Protein AF-A0A4Q2YEC1-F1 (afdb_monomer)

Foldseek 3Di:
DDPDPVRCPPAPNPQKKAWDDDDPPADQFQWGIKDDADPPDPFHDCVPPVQWMWTQGNVRDIDIFHQDPRRFTQDPNDGPQPCPPVSCVNPGTDMDDDRD

pLDDT: mean 90.82, std 10.47, range [53.03, 97.94]

Sequence (100 aa):
MFHSDAEMLKRGECGFTYFLGAIEGDNPKRPLLLTPMIPGTDRFDRKRFEGKAVILKMDNIVSTYSINEDGHVIFEGGNLMDPHHPVWEGRPPSIAWPDL

Nearest PDB structures (foldseek):
  2pm6-assembly1_D  TM=5.279E-01  e=5.430E+00  Saccharomyces cerevisiae

Secondary structure (DSSP, 8-state):
--SSHHHHTSTTT---EEEE---TTS-TT-EEEEE-BPTTSS-B-TTSGGGEEEEEETTS-EEEEEB-TTS-BEETTEETT-TT-GGGTT---EEE----

Radius of gyration: 13.95 Å; Cα contacts (8 Å, |Δi|>4): 179; chains: 1; bounding box: 28×26×44 Å

Solvent-accessible surface area (backbone atoms only — not comparable to full-atom values): 5921 Å² total; per-residue (Å²): 135,75,91,48,74,73,54,56,68,31,72,65,56,58,66,52,37,35,46,56,90,82,58,92,88,52,59,50,75,25,65,39,38,33,29,43,61,42,88,98,59,90,34,38,44,48,92,39,75,89,22,32,33,44,37,34,21,67,68,74,50,72,47,75,37,52,37,48,96,87,18,40,43,54,48,99,88,38,51,64,82,44,49,80,37,74,65,37,73,82,50,51,87,39,81,46,67,59,71,108

Mean predicted aligned error: 4.71 Å

Structure (mmCIF, N/CA/C/O backbone):
data_AF-A0A4Q2YEC1-F1
#
_entry.id   AF-A0A4Q2YEC1-F1
#
loop_
_atom_site.group_PDB
_atom_site.id
_atom_site.type_symbol
_atom_site.label_atom_id
_atom_site.label_alt_id
_atom_site.label_comp_id
_atom_site.label_asym_id
_atom_site.label_entity_id
_atom_site.label_seq_id
_atom_site.pdbx_PDB_ins_code
_atom_site.Cartn_x
_atom_site.Cartn_y
_atom_site.Cartn_z
_atom_site.occupancy
_atom_site.B_iso_or_equiv
_atom_site.auth_seq_id
_atom_site.auth_comp_id
_atom_site.auth_asym_id
_atom_site.auth_atom_id
_atom_site.pdbx_PDB_model_num
ATOM 1 N N . MET A 1 1 ? -7.855 -0.007 25.169 1.00 56.59 1 MET A N 1
ATOM 2 C CA . MET A 1 1 ? -6.551 -0.325 25.787 1.00 56.59 1 MET A CA 1
ATOM 3 C C . MET A 1 1 ? -6.531 -1.831 25.946 1.00 56.59 1 MET A C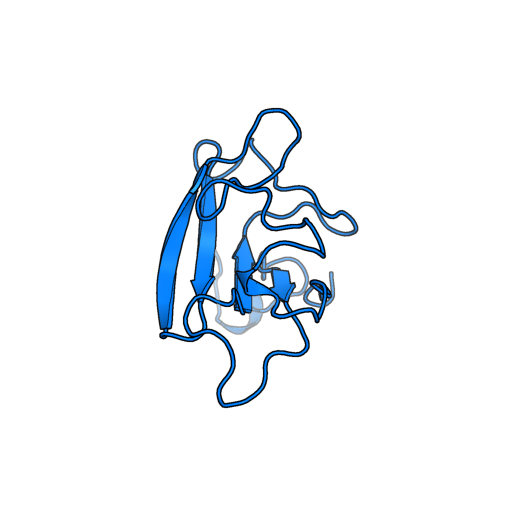 1
ATOM 5 O O . MET A 1 1 ? -7.482 -2.342 26.517 1.00 56.59 1 MET A O 1
ATOM 9 N N . PHE A 1 2 ? -5.561 -2.526 25.355 1.00 58.09 2 PHE A N 1
ATOM 10 C CA . PHE A 1 2 ? -5.448 -3.984 25.482 1.00 58.09 2 PHE A CA 1
ATOM 11 C C . PHE A 1 2 ? -4.730 -4.323 26.783 1.00 58.09 2 PHE A C 1
ATOM 13 O O . PHE A 1 2 ? -3.836 -3.583 27.195 1.00 58.09 2 PHE A O 1
ATOM 20 N N . HIS A 1 3 ? -5.128 -5.413 27.433 1.00 75.38 3 HIS A N 1
ATOM 21 C CA . HIS A 1 3 ? -4.605 -5.803 28.739 1.00 75.38 3 HIS A CA 1
ATOM 22 C C . HIS A 1 3 ? -3.660 -7.014 28.666 1.00 75.38 3 HIS A C 1
ATOM 24 O O . HIS A 1 3 ? -3.103 -7.403 29.691 1.00 75.38 3 HIS A O 1
ATOM 30 N N . SER A 1 4 ? -3.432 -7.586 27.474 1.00 76.69 4 SER A N 1
ATOM 31 C CA . SER A 1 4 ? -2.354 -8.555 27.215 1.00 76.69 4 SER A CA 1
ATOM 32 C C . SER A 1 4 ? -2.015 -8.690 25.722 1.00 76.69 4 SER A C 1
ATOM 34 O O . SER A 1 4 ? -2.829 -8.345 24.862 1.00 76.69 4 SER A O 1
ATOM 36 N N . ASP A 1 5 ? -0.849 -9.267 25.415 1.00 73.19 5 ASP A N 1
ATOM 37 C CA . ASP A 1 5 ? -0.375 -9.544 24.047 1.00 73.19 5 ASP A CA 1
ATOM 38 C C . ASP A 1 5 ? -1.347 -10.428 23.251 1.00 73.19 5 ASP A C 1
ATOM 40 O O . ASP A 1 5 ? -1.562 -10.224 22.057 1.00 73.19 5 ASP A O 1
ATOM 44 N N . ALA A 1 6 ? -1.998 -11.381 23.926 1.00 72.31 6 ALA A N 1
ATOM 45 C CA . ALA A 1 6 ? -3.005 -12.240 23.312 1.00 72.31 6 ALA A CA 1
ATOM 46 C C . ALA A 1 6 ? -4.234 -11.449 22.841 1.00 72.31 6 ALA A C 1
ATOM 48 O O . ALA A 1 6 ? -4.892 -11.850 21.887 1.00 72.31 6 ALA A O 1
ATOM 49 N N . GLU A 1 7 ? -4.549 -10.324 23.491 1.00 73.12 7 GLU A N 1
ATOM 50 C CA . GLU A 1 7 ? -5.642 -9.451 23.063 1.00 73.12 7 GLU A CA 1
ATOM 51 C C . GLU A 1 7 ? -5.262 -8.583 21.874 1.00 73.12 7 GLU A C 1
ATOM 53 O O . GLU A 1 7 ? -6.114 -8.338 21.033 1.00 73.12 7 GLU A O 1
ATOM 58 N N . MET A 1 8 ? -3.994 -8.181 21.761 1.00 66.94 8 MET A N 1
ATOM 59 C CA . MET A 1 8 ? -3.500 -7.393 20.626 1.00 66.94 8 MET A CA 1
ATOM 60 C C . MET A 1 8 ? -3.517 -8.170 19.305 1.00 66.94 8 MET A C 1
ATOM 62 O O . MET A 1 8 ? -3.559 -7.567 18.237 1.00 66.94 8 MET A O 1
ATOM 66 N N . LEU A 1 9 ? -3.476 -9.502 19.378 1.00 71.19 9 LEU A N 1
ATOM 67 C CA . LEU A 1 9 ? -3.545 -10.398 18.224 1.00 71.19 9 LEU A CA 1
ATOM 68 C C . LEU A 1 9 ? -4.924 -11.054 18.065 1.00 71.19 9 LEU A C 1
ATOM 70 O O . LEU A 1 9 ? -5.071 -11.975 17.259 1.00 71.19 9 LEU A O 1
ATOM 74 N N . LYS A 1 10 ? -5.941 -10.615 18.824 1.00 72.00 10 LYS A N 1
ATOM 75 C CA . LYS A 1 10 ? -7.308 -11.097 18.612 1.00 72.00 10 LYS A CA 1
ATOM 76 C C . LYS A 1 10 ? -7.756 -10.755 17.193 1.00 72.00 10 LYS A C 1
ATOM 78 O O . LYS A 1 10 ? -7.403 -9.730 16.610 1.00 72.00 10 LYS A O 1
ATOM 83 N N . ARG A 1 11 ? -8.582 -11.645 16.658 1.00 69.75 11 ARG A N 1
ATOM 84 C CA . ARG A 1 11 ? -9.334 -11.446 15.422 1.00 69.75 11 ARG A CA 1
ATOM 85 C C . ARG A 1 11 ? -9.993 -10.055 15.418 1.00 69.75 11 ARG A C 1
ATOM 87 O O . ARG A 1 11 ? -10.634 -9.686 16.400 1.00 69.75 11 ARG A O 1
ATOM 94 N N . GLY A 1 12 ? -9.779 -9.290 14.348 1.00 71.12 12 GLY A N 1
ATOM 95 C CA . GLY A 1 12 ? -10.259 -7.909 14.209 1.00 71.12 12 GLY A CA 1
ATOM 96 C C . GLY A 1 12 ? -9.360 -6.810 14.799 1.00 71.12 12 GLY A C 1
ATOM 97 O O . GLY A 1 12 ? -9.553 -5.647 14.453 1.00 71.12 12 GLY A O 1
ATOM 98 N N . GLU A 1 13 ? -8.354 -7.142 15.619 1.00 73.75 13 GLU A N 1
ATOM 99 C CA . GLU A 1 13 ? -7.421 -6.150 16.193 1.00 73.75 13 GLU A CA 1
ATOM 100 C C . GLU A 1 13 ? -6.214 -5.873 15.280 1.00 73.75 13 GLU A C 1
ATOM 102 O O . GLU A 1 13 ? -5.613 -4.797 15.323 1.00 73.75 13 GLU A O 1
ATOM 107 N N . CYS A 1 14 ? -5.886 -6.811 14.382 1.00 73.44 14 CYS A N 1
ATOM 108 C CA . CYS A 1 14 ? -4.898 -6.593 13.328 1.00 73.44 14 CYS A CA 1
ATOM 109 C C . CYS A 1 14 ? -5.547 -5.878 12.130 1.00 73.44 14 CYS A C 1
ATOM 111 O O . CYS A 1 14 ? -6.182 -6.501 11.284 1.00 73.44 14 CYS A O 1
ATOM 113 N N . GLY A 1 15 ? -5.376 -4.557 12.052 1.00 80.75 15 GLY A N 1
ATOM 114 C CA . GLY A 1 15 ? -5.926 -3.708 10.983 1.00 80.75 15 GLY A CA 1
ATOM 115 C C . GLY A 1 15 ? -5.042 -3.574 9.738 1.00 80.75 15 GLY A C 1
ATOM 116 O O . GLY A 1 15 ? -5.144 -2.571 9.023 1.00 80.75 15 GLY A O 1
ATOM 117 N N . PHE A 1 16 ? -4.123 -4.516 9.520 1.00 90.12 16 PHE A N 1
ATOM 118 C CA . PHE A 1 16 ? -3.238 -4.509 8.361 1.00 90.12 16 PHE A CA 1
ATOM 119 C C . PHE A 1 16 ? -3.815 -5.313 7.207 1.00 90.12 16 PHE A C 1
ATOM 121 O O . PHE A 1 16 ? -4.535 -6.286 7.386 1.00 90.12 16 PHE A O 1
ATOM 128 N N . THR A 1 17 ? -3.425 -4.915 6.012 1.00 92.94 17 THR A N 1
ATOM 129 C CA . THR A 1 17 ? -3.702 -5.599 4.761 1.00 92.94 17 THR A CA 1
ATOM 130 C C . THR A 1 17 ? -2.367 -5.992 4.149 1.00 92.94 17 THR A C 1
ATOM 132 O O . THR A 1 17 ? -1.412 -5.213 4.194 1.00 92.94 17 THR A O 1
ATOM 135 N N . TYR A 1 18 ? -2.292 -7.192 3.585 1.00 93.62 18 TYR A N 1
ATOM 136 C CA . TYR A 1 18 ? -1.056 -7.757 3.057 1.00 93.62 18 TYR A CA 1
ATOM 137 C C . TYR A 1 18 ? -1.142 -7.873 1.541 1.00 93.62 18 TYR A C 1
ATOM 139 O O . TYR A 1 18 ? -2.124 -8.399 1.017 1.00 93.62 18 TYR A O 1
ATOM 147 N N . PHE A 1 19 ? -0.102 -7.431 0.839 1.00 95.62 19 PHE A N 1
ATOM 148 C CA . PHE A 1 19 ? 0.085 -7.780 -0.561 1.00 95.62 19 PHE A CA 1
ATOM 149 C C . PHE A 1 19 ? 0.883 -9.074 -0.674 1.00 95.62 19 PHE A C 1
ATOM 151 O O . PHE A 1 19 ? 1.965 -9.219 -0.107 1.00 95.62 19 PHE A O 1
ATOM 158 N N . LEU A 1 20 ? 0.334 -10.021 -1.423 1.00 94.44 20 LEU A N 1
ATOM 159 C CA . LEU A 1 20 ? 0.928 -11.329 -1.648 1.00 94.44 20 LEU A CA 1
ATOM 160 C C . LEU A 1 20 ? 1.819 -11.342 -2.897 1.00 94.44 20 LEU A C 1
ATOM 162 O O . LEU A 1 20 ? 1.695 -10.509 -3.797 1.00 94.44 20 LEU A O 1
ATOM 166 N N . GLY A 1 21 ? 2.687 -12.354 -2.975 1.00 93.62 21 GLY A N 1
ATOM 167 C CA . GLY A 1 21 ? 3.434 -12.683 -4.193 1.00 93.62 21 GLY A CA 1
ATOM 168 C C . GLY A 1 21 ? 4.708 -11.871 -4.429 1.00 93.62 21 GLY A C 1
ATOM 169 O O . GLY A 1 21 ? 5.240 -11.920 -5.536 1.00 93.62 21 GLY A O 1
ATOM 170 N N . ALA A 1 22 ? 5.195 -11.137 -3.425 1.00 94.88 22 ALA A N 1
ATOM 171 C CA . ALA A 1 22 ? 6.548 -10.589 -3.457 1.00 94.88 22 ALA A CA 1
ATOM 172 C C . ALA A 1 22 ? 7.584 -11.724 -3.388 1.00 94.88 22 ALA A C 1
ATOM 174 O O . ALA A 1 22 ? 7.421 -12.664 -2.605 1.00 94.88 22 ALA A O 1
ATOM 175 N N . ILE A 1 23 ? 8.639 -11.629 -4.194 1.00 95.31 23 ILE A N 1
ATOM 176 C CA 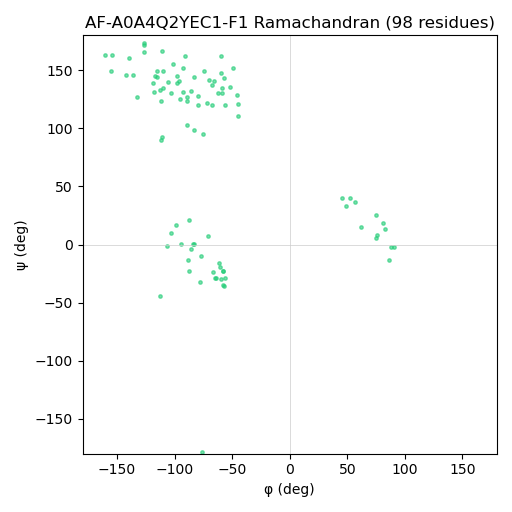. ILE A 1 23 ? 9.764 -12.574 -4.212 1.00 95.31 23 ILE A CA 1
ATOM 177 C C . ILE A 1 23 ? 11.096 -11.835 -4.060 1.00 95.31 23 ILE A C 1
ATOM 179 O O . ILE A 1 23 ? 11.165 -10.615 -4.193 1.00 95.31 23 ILE A O 1
ATOM 183 N N . GLU A 1 24 ? 12.168 -12.568 -3.758 1.00 94.75 24 GLU A N 1
ATOM 184 C CA . GLU A 1 24 ? 13.511 -11.987 -3.695 1.00 94.75 24 GLU A CA 1
ATOM 185 C C . GLU A 1 24 ? 13.900 -11.351 -5.041 1.00 94.75 24 GLU A C 1
ATOM 187 O O . GLU A 1 24 ? 13.703 -11.947 -6.099 1.00 94.75 24 GLU A O 1
ATOM 192 N N . GLY A 1 25 ? 14.462 -10.140 -4.991 1.00 94.31 25 GLY A N 1
ATOM 193 C CA . GLY A 1 25 ? 14.895 -9.394 -6.177 1.00 94.31 25 GLY A CA 1
ATOM 194 C C . GLY A 1 25 ? 13.822 -8.517 -6.826 1.00 94.31 25 GLY A C 1
ATOM 195 O O . GLY A 1 25 ? 14.142 -7.799 -7.771 1.00 94.31 25 GLY A O 1
ATOM 19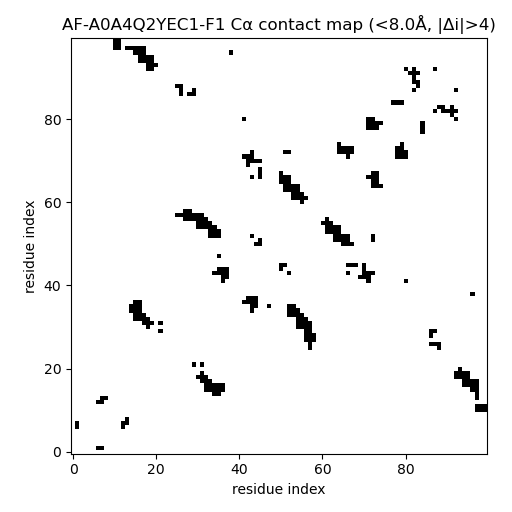6 N N . ASP A 1 26 ? 12.591 -8.531 -6.314 1.00 96.50 26 ASP A N 1
ATOM 197 C CA . ASP A 1 26 ? 11.535 -7.607 -6.735 1.00 96.50 26 ASP A CA 1
ATOM 198 C C . ASP A 1 26 ? 11.908 -6.142 -6.496 1.00 96.50 26 ASP A C 1
ATOM 200 O O . ASP A 1 26 ? 12.789 -5.817 -5.690 1.00 96.50 26 ASP A O 1
ATOM 204 N N . ASN A 1 27 ? 11.181 -5.244 -7.167 1.00 96.81 27 ASN A N 1
ATOM 205 C CA . ASN A 1 27 ? 11.303 -3.806 -6.961 1.00 96.81 27 ASN A CA 1
ATOM 206 C C . ASN A 1 27 ? 11.341 -3.461 -5.451 1.00 96.81 27 ASN A C 1
ATOM 208 O O . ASN A 1 27 ? 10.364 -3.723 -4.745 1.00 96.81 27 ASN A O 1
ATOM 212 N N . PRO A 1 28 ? 12.406 -2.808 -4.937 1.00 97.31 28 PRO A N 1
ATOM 213 C CA . PRO A 1 28 ? 12.529 -2.484 -3.511 1.00 97.31 28 PRO A CA 1
ATOM 214 C C . PRO A 1 28 ? 11.382 -1.623 -2.966 1.00 97.31 28 PRO A C 1
ATOM 216 O O . PRO A 1 28 ? 11.096 -1.627 -1.770 1.00 97.31 28 PRO A O 1
ATOM 219 N N . LYS A 1 29 ? 10.688 -0.895 -3.846 1.00 97.06 29 LYS A N 1
ATOM 220 C CA . LYS A 1 29 ? 9.534 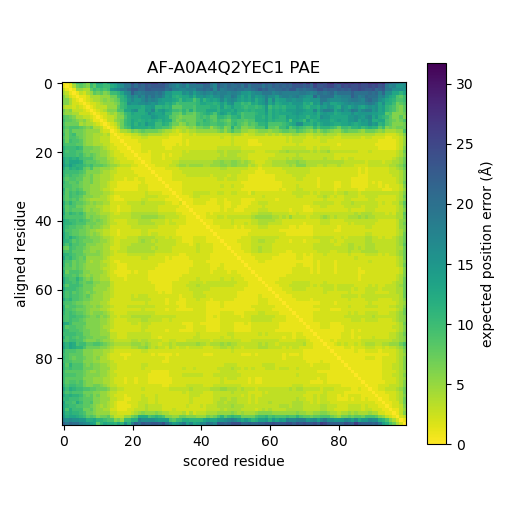-0.071 -3.491 1.00 97.06 29 LYS A CA 1
ATOM 221 C C . LYS A 1 29 ? 8.213 -0.839 -3.484 1.00 97.06 29 LYS A C 1
ATOM 223 O O . LYS A 1 29 ? 7.201 -0.241 -3.121 1.00 97.06 29 LYS A O 1
ATOM 228 N N . ARG A 1 30 ? 8.197 -2.123 -3.865 1.00 97.31 30 ARG A N 1
ATOM 229 C CA . ARG A 1 30 ? 6.998 -2.972 -3.863 1.00 97.31 30 ARG A CA 1
ATOM 230 C C . ARG A 1 30 ? 6.381 -2.987 -2.463 1.00 97.31 30 ARG A C 1
ATOM 232 O O . ARG A 1 30 ? 7.058 -3.368 -1.503 1.00 97.31 30 ARG A O 1
ATOM 239 N N . PRO A 1 31 ? 5.120 -2.551 -2.318 1.00 97.12 31 PRO A N 1
ATOM 240 C CA . PRO A 1 31 ? 4.431 -2.610 -1.038 1.00 97.12 31 PRO A CA 1
ATOM 241 C C . PRO A 1 31 ? 4.193 -4.050 -0.584 1.00 97.12 31 PRO A C 1
ATOM 243 O O . PRO A 1 31 ? 3.842 -4.909 -1.390 1.00 97.12 31 PRO A O 1
ATOM 246 N N . LEU A 1 32 ? 4.356 -4.289 0.716 1.00 96.69 32 LEU A N 1
ATOM 247 C CA . LEU A 1 32 ? 4.147 -5.588 1.362 1.00 96.69 32 LEU A CA 1
ATOM 248 C C . LEU A 1 32 ? 2.948 -5.569 2.308 1.00 96.69 32 LEU A C 1
ATOM 250 O O . LEU A 1 32 ? 2.142 -6.495 2.326 1.00 96.69 32 LEU A O 1
ATOM 254 N N . LEU A 1 33 ? 2.836 -4.508 3.103 1.00 94.31 33 LEU A N 1
ATOM 255 C CA . LEU A 1 33 ? 1.803 -4.350 4.118 1.00 94.31 33 LEU A CA 1
ATOM 256 C C . LEU A 1 33 ? 1.351 -2.900 4.170 1.00 94.31 33 LEU A C 1
ATOM 258 O O . LEU A 1 33 ? 2.142 -1.977 3.969 1.00 94.31 33 LEU A O 1
ATOM 262 N N . LEU A 1 34 ? 0.071 -2.702 4.452 1.00 95.19 34 LEU A N 1
ATOM 263 C CA . LEU A 1 34 ? -0.544 -1.387 4.458 1.00 95.19 34 LEU A CA 1
ATOM 264 C C . LEU A 1 34 ? -1.770 -1.310 5.365 1.00 95.19 34 LEU A C 1
ATOM 266 O O . LEU A 1 34 ? -2.358 -2.315 5.752 1.00 95.19 34 LEU A O 1
ATOM 270 N N . THR A 1 35 ? -2.165 -0.086 5.685 1.00 95.50 35 THR A N 1
ATOM 271 C CA . THR A 1 35 ? -3.403 0.253 6.395 1.00 95.50 35 THR A CA 1
ATOM 272 C C . THR A 1 35 ? -3.778 1.699 6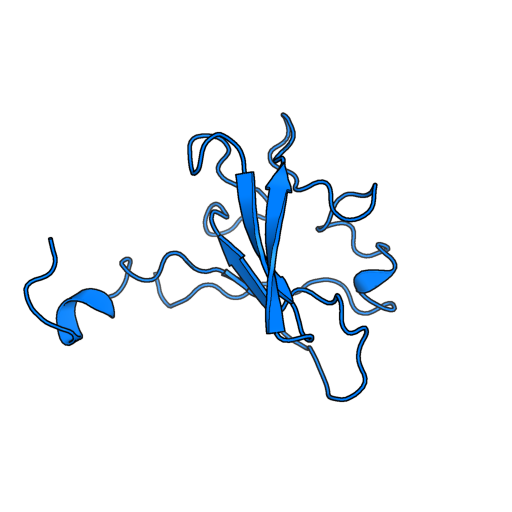.027 1.00 95.50 35 THR A C 1
ATOM 274 O O . THR A 1 35 ? -2.869 2.477 5.722 1.00 95.50 35 THR A O 1
ATOM 277 N N . PRO A 1 36 ? -5.061 2.111 5.989 1.00 95.12 36 PRO A N 1
ATOM 278 C CA . PRO A 1 36 ? -6.260 1.400 6.430 1.00 95.12 36 PRO A CA 1
ATOM 279 C C . PRO A 1 36 ? -7.154 1.009 5.249 1.00 95.12 36 PRO A C 1
ATOM 281 O O . PRO A 1 36 ? -8.025 1.782 4.863 1.00 95.12 36 PRO A O 1
ATOM 284 N N . MET A 1 37 ? -6.974 -0.168 4.644 1.00 94.00 37 MET A N 1
ATOM 285 C CA . MET A 1 37 ? -7.922 -0.602 3.608 1.00 94.00 37 MET A CA 1
ATOM 286 C C . MET A 1 37 ? -9.255 -1.067 4.204 1.00 94.00 37 MET A C 1
ATOM 288 O O . MET A 1 37 ? -9.309 -1.592 5.315 1.00 94.00 37 MET A O 1
ATOM 292 N N . ILE A 1 38 ? -10.335 -0.870 3.446 1.00 92.44 38 ILE A N 1
ATOM 293 C CA . ILE A 1 38 ? -11.680 -1.341 3.785 1.00 92.44 38 ILE A CA 1
ATOM 294 C C . ILE A 1 38 ? -11.762 -2.836 3.432 1.00 92.44 38 ILE A C 1
ATOM 296 O O . ILE A 1 38 ? -11.583 -3.176 2.255 1.00 92.44 38 ILE A O 1
ATOM 300 N N . PRO A 1 39 ? -12.036 -3.729 4.404 1.00 88.31 39 PRO A N 1
ATOM 301 C CA . PRO A 1 39 ? -12.065 -5.171 4.175 1.00 88.31 39 PRO A CA 1
ATOM 302 C C . PRO A 1 39 ? -12.943 -5.593 2.995 1.00 88.31 39 PRO A C 1
ATOM 304 O O . PRO A 1 39 ? -14.060 -5.105 2.832 1.00 88.31 39 PRO A O 1
ATOM 307 N N . GLY A 1 40 ? -12.431 -6.512 2.172 1.00 87.12 40 GLY A N 1
ATOM 308 C CA . GLY A 1 40 ? -13.139 -7.026 0.992 1.00 87.12 40 GLY A CA 1
ATOM 309 C C . GLY A 1 40 ? -13.169 -6.078 -0.212 1.00 87.12 40 GLY A C 1
ATOM 310 O O . GLY A 1 40 ? -13.856 -6.367 -1.189 1.00 87.12 40 GLY A O 1
ATOM 311 N N . THR A 1 41 ? -12.431 -4.967 -0.167 1.00 91.31 41 THR A N 1
ATOM 312 C CA . THR A 1 41 ? -12.359 -3.988 -1.261 1.00 91.31 41 THR A CA 1
ATOM 313 C C . THR A 1 41 ? -10.914 -3.709 -1.676 1.00 91.31 41 THR A C 1
ATOM 315 O O . THR A 1 41 ? -9.971 -4.141 -1.017 1.00 91.31 41 THR A O 1
ATOM 318 N N . ASP A 1 42 ? -10.740 -2.942 -2.750 1.00 92.19 42 ASP A N 1
ATOM 319 C CA . ASP A 1 42 ? -9.471 -2.345 -3.176 1.00 92.19 42 ASP A CA 1
ATOM 320 C C . ASP A 1 42 ? -9.346 -0.860 -2.752 1.00 92.19 42 ASP A C 1
ATOM 322 O O . ASP A 1 42 ? -8.532 -0.111 -3.298 1.00 92.19 42 ASP A O 1
ATOM 326 N N . ARG A 1 43 ? -10.174 -0.409 -1.798 1.00 96.06 43 ARG A N 1
ATOM 327 C CA . ARG A 1 43 ? -10.253 0.988 -1.352 1.00 96.06 43 ARG A CA 1
ATOM 328 C C . ARG A 1 43 ? -9.701 1.184 0.055 1.00 96.06 43 ARG A C 1
ATOM 330 O O . ARG A 1 43 ? -9.797 0.316 0.920 1.00 96.06 43 ARG A O 1
ATOM 337 N N . PHE A 1 44 ? -9.160 2.373 0.291 1.00 96.38 44 PHE A N 1
ATOM 338 C CA . PHE A 1 44 ? -8.641 2.837 1.572 1.00 96.38 44 PHE A CA 1
ATOM 339 C C . PHE A 1 44 ? -9.671 3.699 2.315 1.00 96.38 44 PHE A C 1
ATOM 341 O O . PHE A 1 44 ? -10.347 4.541 1.721 1.00 96.38 44 PHE A O 1
ATOM 348 N N . ASP A 1 45 ? -9.778 3.512 3.632 1.00 95.81 45 ASP A N 1
ATOM 349 C CA . ASP A 1 45 ? -10.651 4.284 4.514 1.00 95.81 45 ASP A CA 1
ATOM 350 C C . ASP A 1 45 ? -10.063 5.677 4.766 1.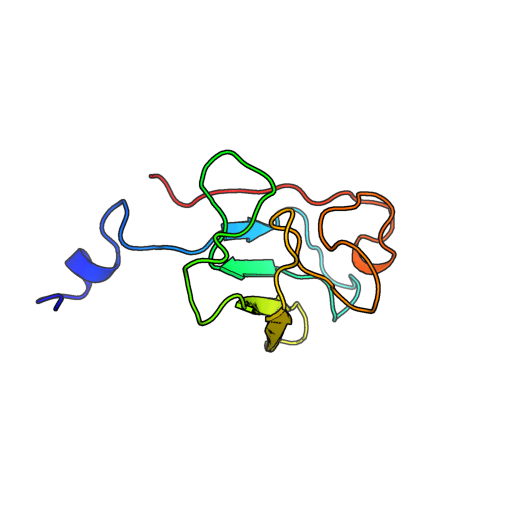00 95.81 45 ASP A C 1
ATOM 352 O O . ASP A 1 45 ? -9.270 5.912 5.681 1.00 95.81 45 ASP A O 1
ATOM 356 N N . ARG A 1 46 ? -10.513 6.642 3.964 1.00 96.88 46 ARG A N 1
ATOM 357 C CA . ARG A 1 46 ? -10.101 8.047 4.061 1.00 96.88 46 ARG A CA 1
ATOM 358 C C . ARG A 1 46 ? -10.463 8.711 5.399 1.00 96.88 46 ARG A C 1
ATOM 360 O O . ARG A 1 46 ? -9.925 9.769 5.710 1.00 96.88 46 ARG A O 1
ATOM 367 N N . LYS A 1 47 ? -11.362 8.138 6.210 1.00 96.06 47 LYS A N 1
ATOM 368 C CA . LYS A 1 47 ? -11.710 8.700 7.531 1.00 96.06 47 LYS A CA 1
ATOM 369 C C . LYS A 1 47 ? -10.642 8.416 8.589 1.00 96.06 47 LYS A C 1
ATOM 371 O O . LYS A 1 47 ? -10.717 8.955 9.693 1.00 96.06 47 LYS A O 1
ATOM 376 N N . ARG A 1 48 ? -9.667 7.561 8.282 1.00 93.69 48 ARG A N 1
ATOM 377 C CA . ARG A 1 48 ? -8.572 7.178 9.176 1.00 93.69 48 ARG A CA 1
ATOM 378 C C . ARG A 1 48 ? -7.300 7.931 8.817 1.00 93.69 48 ARG A C 1
ATOM 380 O O . ARG A 1 48 ? -7.134 8.383 7.689 1.00 93.69 48 ARG A O 1
ATOM 387 N N . PHE A 1 49 ? -6.423 8.072 9.811 1.00 94.25 49 PHE A N 1
ATOM 388 C CA . PHE A 1 49 ? -5.084 8.662 9.678 1.00 94.25 49 PHE A CA 1
ATOM 389 C C . PHE A 1 49 ? -5.050 9.965 8.859 1.00 94.25 49 PHE A C 1
ATOM 391 O O . PHE A 1 49 ? -4.150 10.168 8.050 1.00 94.25 49 PHE A O 1
ATOM 398 N N . GLU A 1 50 ? -6.055 10.830 9.039 1.00 95.81 50 GLU A N 1
ATOM 399 C CA . GLU A 1 50 ? -6.165 12.110 8.321 1.00 95.81 50 GLU A CA 1
ATOM 400 C C . GLU A 1 50 ? -6.160 11.957 6.786 1.00 95.81 50 GLU A C 1
ATOM 402 O O . GLU A 1 50 ? -5.584 12.770 6.064 1.00 95.81 50 GLU A O 1
ATOM 407 N N . GLY A 1 51 ? -6.787 10.892 6.272 1.00 96.44 51 GLY A N 1
ATOM 408 C CA . GLY A 1 51 ? -6.854 10.619 4.838 1.00 96.44 51 GLY A CA 1
ATOM 409 C C . GLY A 1 51 ? -5.548 10.087 4.253 1.00 96.44 51 GLY A C 1
ATOM 410 O O . GLY A 1 51 ? -5.302 10.258 3.059 1.00 96.44 51 GLY A O 1
ATOM 411 N N . LYS A 1 52 ? -4.704 9.451 5.072 1.00 97.12 52 LYS A N 1
ATOM 412 C CA . LYS A 1 52 ? -3.440 8.848 4.639 1.00 97.12 52 LYS A CA 1
ATOM 413 C C . LYS A 1 52 ? -3.446 7.335 4.807 1.00 97.12 52 LYS A C 1
ATOM 415 O O . LYS A 1 52 ? -4.042 6.791 5.731 1.00 97.12 52 LYS A O 1
ATOM 420 N N . ALA A 1 53 ? -2.712 6.668 3.930 1.00 97.44 53 ALA A N 1
ATOM 421 C CA . ALA A 1 53 ? -2.313 5.284 4.093 1.00 97.44 53 ALA A CA 1
ATOM 422 C C . ALA A 1 53 ? -0.891 5.207 4.647 1.00 97.44 53 ALA A C 1
ATOM 424 O O . ALA A 1 53 ? -0.039 6.022 4.290 1.00 97.44 53 ALA A O 1
ATOM 425 N N . VAL A 1 54 ? -0.633 4.206 5.481 1.00 97.25 54 VAL A N 1
ATOM 426 C CA . VAL A 1 54 ? 0.702 3.805 5.930 1.00 97.25 54 VAL A CA 1
ATOM 427 C C . VAL A 1 54 ? 1.087 2.556 5.153 1.00 97.25 54 VAL A C 1
ATOM 429 O O . VAL A 1 54 ? 0.292 1.622 5.075 1.00 97.25 54 VAL A O 1
ATOM 432 N N . ILE A 1 55 ? 2.285 2.542 4.571 1.00 97.50 55 ILE A N 1
ATOM 433 C CA . ILE A 1 55 ? 2.755 1.465 3.697 1.00 97.50 55 ILE A CA 1
ATOM 434 C C . ILE A 1 55 ? 4.168 1.048 4.095 1.00 97.50 55 ILE A C 1
ATOM 436 O O . ILE A 1 55 ? 5.073 1.884 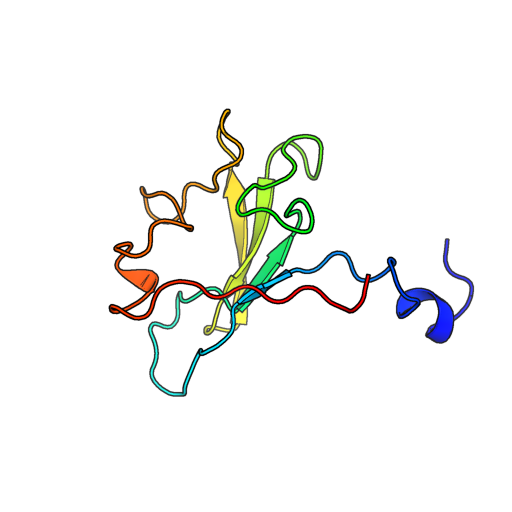4.133 1.00 97.50 55 ILE A O 1
ATOM 440 N N . LEU A 1 56 ? 4.354 -0.249 4.332 1.00 97.75 56 LEU A N 1
ATOM 441 C CA . LEU A 1 56 ? 5.650 -0.915 4.420 1.00 97.75 56 LEU A CA 1
ATOM 442 C C . LEU A 1 56 ? 6.030 -1.474 3.043 1.00 97.75 56 LEU A C 1
ATOM 444 O O . LEU A 1 56 ? 5.230 -2.163 2.405 1.00 97.75 56 LEU A O 1
ATOM 448 N N . LYS A 1 57 ? 7.258 -1.192 2.607 1.00 97.62 57 LYS A N 1
ATOM 449 C CA . LYS A 1 57 ? 7.823 -1.627 1.322 1.00 97.62 57 LYS A CA 1
ATOM 450 C C . LYS A 1 57 ? 8.930 -2.669 1.527 1.00 97.62 57 LYS A C 1
ATOM 452 O O . LYS A 1 57 ? 9.406 -2.856 2.647 1.00 97.62 57 LYS A O 1
ATOM 457 N N . MET A 1 58 ? 9.336 -3.339 0.449 1.00 97.06 58 MET A N 1
ATOM 458 C CA . MET A 1 58 ? 10.385 -4.369 0.464 1.00 97.06 58 MET A CA 1
ATOM 459 C C . MET A 1 58 ? 11.754 -3.886 0.953 1.00 97.06 58 MET A C 1
ATOM 461 O O . MET A 1 58 ? 12.493 -4.652 1.563 1.00 97.06 58 MET A O 1
ATOM 465 N N . ASP A 1 59 ? 12.077 -2.613 0.747 1.00 96.75 59 ASP A N 1
ATOM 466 C CA . ASP A 1 59 ? 13.272 -1.954 1.286 1.00 96.75 59 ASP A CA 1
ATOM 467 C C . ASP A 1 59 ? 13.227 -1.713 2.811 1.00 96.75 59 ASP A C 1
ATOM 469 O O . ASP A 1 59 ? 14.117 -1.067 3.362 1.00 96.75 59 ASP A O 1
ATOM 473 N N . ASN A 1 60 ? 12.211 -2.237 3.507 1.00 96.25 60 ASN A N 1
ATOM 474 C CA . ASN A 1 60 ? 11.922 -2.025 4.928 1.00 96.25 60 ASN A CA 1
ATOM 475 C C . ASN A 1 60 ? 11.622 -0.564 5.304 1.00 96.25 60 ASN A C 1
ATOM 477 O O . ASN A 1 60 ? 11.596 -0.218 6.487 1.00 96.25 60 ASN A O 1
ATOM 481 N N . ILE A 1 61 ? 11.348 0.306 4.328 1.00 97.25 61 ILE A N 1
ATOM 482 C CA . ILE A 1 61 ? 10.963 1.691 4.589 1.00 97.25 61 ILE A CA 1
ATOM 483 C C . ILE A 1 61 ? 9.445 1.783 4.729 1.00 97.25 61 ILE A C 1
ATOM 485 O O . ILE A 1 61 ? 8.685 1.494 3.796 1.00 97.25 61 ILE A O 1
ATOM 489 N N . VAL A 1 62 ? 9.008 2.310 5.872 1.00 97.56 62 VAL A N 1
ATOM 490 C CA . VAL A 1 62 ? 7.621 2.728 6.096 1.00 97.56 62 VAL A CA 1
ATOM 491 C C . VAL A 1 62 ? 7.428 4.155 5.585 1.00 97.56 62 VAL A C 1
ATOM 493 O O . VAL A 1 62 ? 8.232 5.048 5.847 1.00 97.56 62 VAL A O 1
ATOM 496 N N . SER A 1 63 ? 6.366 4.389 4.822 1.00 96.81 63 SER A N 1
ATOM 497 C CA . SER A 1 63 ? 6.029 5.710 4.284 1.00 96.81 63 SER A CA 1
ATOM 498 C C . SER A 1 63 ? 4.526 5.951 4.348 1.00 96.81 63 SER A C 1
ATOM 500 O O . SER A 1 63 ? 3.747 5.006 4.473 1.00 96.81 63 SER A O 1
ATOM 502 N N . THR A 1 64 ? 4.118 7.219 4.271 1.00 97.31 64 THR A N 1
ATOM 503 C CA . THR A 1 64 ? 2.699 7.590 4.223 1.00 97.31 64 THR A CA 1
ATOM 504 C C . THR A 1 64 ? 2.351 8.239 2.895 1.00 97.31 64 THR A C 1
ATOM 506 O O . THR A 1 64 ? 3.167 8.967 2.331 1.00 97.31 64 THR A O 1
ATOM 509 N N . TYR A 1 65 ? 1.146 7.966 2.401 1.00 97.44 65 TYR A N 1
ATOM 510 C CA . TYR A 1 65 ? 0.653 8.464 1.118 1.00 97.44 65 TYR A CA 1
ATOM 511 C C . TYR A 1 65 ? -0.786 8.947 1.259 1.00 97.44 65 TYR A C 1
ATOM 513 O O . TYR A 1 65 ? -1.559 8.377 2.027 1.00 97.44 65 TYR A O 1
ATOM 521 N N . SER A 1 66 ? -1.156 9.990 0.520 1.00 96.31 66 SER A N 1
ATOM 522 C CA . SER A 1 66 ? -2.526 10.505 0.531 1.00 96.31 66 SER A CA 1
ATOM 523 C C . SER A 1 66 ? -3.494 9.540 -0.155 1.00 96.31 66 SER A C 1
ATOM 525 O O . SER A 1 66 ? -3.177 8.949 -1.191 1.00 96.31 66 SER A O 1
ATOM 527 N N . ILE A 1 67 ? -4.693 9.432 0.412 1.00 97.94 67 ILE A N 1
ATOM 528 C CA . ILE A 1 67 ? -5.843 8.744 -0.168 1.00 97.94 67 ILE A CA 1
ATOM 529 C C . ILE A 1 67 ? -6.696 9.793 -0.891 1.00 97.94 67 ILE A C 1
ATOM 531 O O . ILE A 1 67 ? -7.078 10.806 -0.300 1.00 97.94 67 ILE A O 1
ATOM 535 N N . ASN A 1 68 ? -6.986 9.572 -2.170 1.00 96.31 68 ASN A N 1
ATOM 536 C CA . ASN A 1 68 ? -7.820 10.467 -2.966 1.00 96.31 68 ASN A CA 1
ATOM 537 C C . ASN A 1 68 ? -9.319 10.316 -2.628 1.00 96.31 68 ASN A C 1
ATOM 539 O O . ASN A 1 68 ? -9.715 9.545 -1.752 1.00 96.31 68 ASN A O 1
ATOM 543 N N . GLU A 1 69 ? -10.173 11.073 -3.318 1.00 96.31 69 GLU A N 1
ATOM 544 C CA . GLU A 1 69 ? -11.618 11.082 -3.051 1.00 96.31 69 GLU A CA 1
ATOM 545 C C . GLU A 1 69 ? -12.311 9.746 -3.334 1.00 96.31 69 GLU A C 1
ATOM 547 O O . GLU A 1 69 ? -13.262 9.401 -2.634 1.00 96.31 69 GLU A O 1
ATOM 552 N N . ASP A 1 70 ? -11.772 8.968 -4.273 1.00 96.56 70 ASP A N 1
ATOM 553 C CA . ASP A 1 70 ? -12.276 7.648 -4.65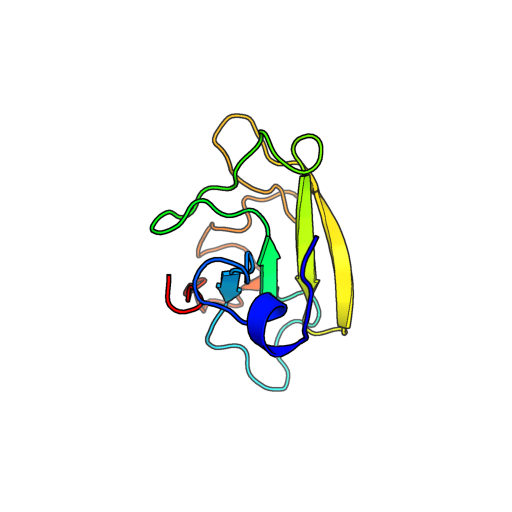9 1.00 96.56 70 ASP A CA 1
ATOM 554 C C . ASP A 1 70 ? -11.784 6.517 -3.743 1.00 96.56 70 ASP A C 1
ATOM 556 O O . ASP A 1 70 ? -12.110 5.349 -3.969 1.00 96.56 70 ASP A O 1
ATOM 560 N N . GLY A 1 71 ? -10.981 6.835 -2.720 1.00 97.44 71 GLY A N 1
ATOM 561 C CA . GLY A 1 71 ? -10.399 5.848 -1.812 1.00 97.44 71 GLY A CA 1
ATOM 562 C C . GLY A 1 71 ? -9.145 5.161 -2.361 1.00 97.44 71 GLY A C 1
ATOM 563 O O . GLY A 1 71 ? -8.777 4.099 -1.868 1.00 97.44 71 GLY A O 1
ATOM 564 N N . HIS A 1 72 ? -8.480 5.727 -3.366 1.00 97.69 72 HIS A N 1
ATOM 565 C CA . HIS A 1 72 ? -7.221 5.213 -3.904 1.00 97.69 72 HIS A CA 1
ATOM 566 C C . HIS A 1 72 ? -6.010 5.912 -3.299 1.00 97.69 72 HIS A C 1
ATOM 568 O O . HIS A 1 72 ? -5.990 7.131 -3.141 1.00 97.69 72 HIS A O 1
ATOM 574 N N . VAL A 1 73 ? -4.958 5.144 -3.025 1.00 97.69 73 VAL A N 1
ATOM 575 C CA . VAL A 1 73 ? -3.652 5.711 -2.688 1.00 97.69 73 VAL A CA 1
ATOM 576 C C . VAL A 1 73 ? -2.936 6.140 -3.958 1.00 97.69 73 VAL A C 1
ATOM 578 O O . VAL A 1 73 ? -2.765 5.337 -4.878 1.00 97.69 73 VAL A O 1
ATOM 581 N N . ILE A 1 74 ? -2.474 7.391 -3.969 1.00 95.06 74 ILE A N 1
ATOM 582 C CA . ILE A 1 74 ? -1.612 7.904 -5.033 1.00 95.06 74 ILE A CA 1
ATOM 583 C C . ILE A 1 74 ? -0.154 7.623 -4.658 1.00 95.06 74 ILE A C 1
ATOM 585 O O . ILE A 1 74 ? 0.430 8.289 -3.801 1.00 95.06 74 ILE A O 1
ATOM 589 N N . PHE A 1 75 ? 0.418 6.607 -5.292 1.00 95.38 75 PHE A N 1
ATOM 590 C CA . PHE A 1 75 ? 1.766 6.105 -5.065 1.00 95.38 75 PHE A CA 1
ATOM 591 C C . PHE A 1 75 ? 2.622 6.405 -6.295 1.00 95.38 75 PHE A C 1
ATOM 593 O O . PHE A 1 75 ? 2.249 6.051 -7.404 1.00 95.38 75 PHE A O 1
ATOM 600 N N . GLU A 1 76 ? 3.736 7.117 -6.113 1.00 92.06 76 GLU A N 1
ATOM 601 C CA . GLU A 1 76 ? 4.657 7.497 -7.204 1.00 92.06 76 GLU A CA 1
ATOM 602 C C . GLU A 1 76 ? 3.976 8.120 -8.443 1.00 92.06 76 GLU A C 1
ATOM 604 O O . GLU A 1 76 ? 4.443 7.980 -9.569 1.00 92.06 76 GLU A O 1
ATOM 609 N N . GLY A 1 77 ? 2.881 8.855 -8.223 1.00 91.50 77 GLY A N 1
ATOM 610 C CA . GLY A 1 77 ? 2.124 9.543 -9.272 1.00 91.50 77 GLY A CA 1
ATOM 611 C C . GLY A 1 77 ? 0.985 8.731 -9.899 1.00 91.50 77 GLY A C 1
ATOM 612 O O . GLY A 1 77 ? 0.264 9.282 -10.726 1.00 91.50 77 GLY A O 1
ATOM 613 N N . GLY A 1 78 ? 0.778 7.472 -9.499 1.00 94.38 78 GLY A N 1
ATOM 614 C CA . GLY A 1 78 ? -0.288 6.604 -10.007 1.00 94.38 78 GLY A CA 1
ATOM 615 C C . GLY A 1 78 ? -1.160 5.985 -8.913 1.00 94.38 78 GLY A C 1
ATOM 616 O O . GLY A 1 78 ? -0.877 6.098 -7.723 1.00 94.38 78 GLY A O 1
ATOM 617 N N . ASN A 1 79 ? -2.246 5.322 -9.316 1.00 96.31 79 ASN A N 1
ATOM 618 C CA . ASN A 1 79 ? -3.058 4.524 -8.399 1.00 96.31 79 ASN A CA 1
ATOM 619 C C . ASN A 1 79 ? -2.285 3.261 -8.012 1.00 96.31 79 ASN A C 1
ATOM 621 O O . ASN A 1 79 ? -1.949 2.455 -8.878 1.00 96.31 79 ASN A O 1
ATOM 625 N N . LEU A 1 80 ? -2.050 3.061 -6.716 1.00 97.38 80 LEU A N 1
ATOM 626 C CA . LEU A 1 80 ? -1.344 1.880 -6.229 1.00 97.38 80 LEU A CA 1
ATOM 627 C C . LEU A 1 80 ? -2.026 0.566 -6.643 1.00 97.38 80 LEU A C 1
ATOM 629 O O . LEU A 1 80 ? -1.345 -0.414 -6.912 1.00 97.38 80 LEU A O 1
ATOM 633 N N . MET A 1 81 ? -3.357 0.541 -6.716 1.00 96.31 81 MET A N 1
ATOM 634 C CA . MET A 1 81 ? -4.120 -0.663 -7.062 1.00 96.31 81 MET A CA 1
ATOM 635 C C . MET A 1 81 ? -4.243 -0.903 -8.575 1.00 96.31 81 MET A C 1
ATOM 637 O O . MET A 1 81 ? -4.866 -1.883 -8.977 1.00 96.31 81 MET A O 1
ATOM 641 N N . ASP A 1 82 ? -3.664 -0.043 -9.422 1.00 96.50 82 ASP A N 1
ATOM 642 C CA . ASP A 1 82 ? -3.629 -0.277 -10.868 1.00 96.50 82 ASP A CA 1
ATOM 643 C C . ASP A 1 82 ? -2.721 -1.482 -11.180 1.00 96.50 82 ASP A C 1
ATOM 645 O O . ASP A 1 82 ? -1.527 -1.432 -10.870 1.00 96.50 82 ASP A O 1
ATOM 649 N N . PRO A 1 83 ? -3.232 -2.559 -11.810 1.00 96.31 83 PRO A N 1
ATOM 650 C CA . PRO A 1 83 ? -2.433 -3.738 -12.147 1.00 96.31 83 PRO A CA 1
ATOM 651 C C . PRO A 1 83 ? -1.261 -3.444 -13.093 1.00 96.31 83 PRO A C 1
ATOM 653 O O . PRO A 1 83 ? -0.321 -4.236 -13.150 1.00 96.31 83 PRO A O 1
ATOM 656 N N . HIS A 1 84 ? -1.292 -2.321 -13.816 1.00 97.06 84 HIS A N 1
ATOM 657 C CA . HIS A 1 84 ? -0.225 -1.895 -14.722 1.00 97.06 84 HIS A CA 1
ATOM 658 C C . HIS A 1 84 ? 0.773 -0.932 -14.072 1.00 97.06 84 HIS A C 1
ATOM 660 O O . HIS A 1 84 ? 1.719 -0.504 -14.737 1.00 97.06 84 HIS A O 1
ATOM 666 N N . HIS A 1 85 ? 0.597 -0.582 -12.793 1.00 97.50 85 HIS A N 1
ATOM 667 C CA . HIS A 1 85 ? 1.540 0.292 -12.106 1.00 97.50 85 HIS A CA 1
ATOM 668 C C . HIS A 1 85 ? 2.951 -0.338 -12.122 1.00 97.50 85 HIS A C 1
ATOM 670 O O . HIS A 1 85 ? 3.096 -1.503 -11.737 1.00 97.50 85 HIS A O 1
ATOM 676 N N . PRO A 1 86 ? 4.017 0.398 -12.508 1.00 96.94 86 PRO A N 1
ATOM 677 C CA . PRO A 1 86 ? 5.358 -0.174 -12.691 1.00 96.94 86 PRO A CA 1
ATOM 678 C C . PRO A 1 86 ? 5.922 -0.903 -11.467 1.00 96.94 86 PRO A C 1
ATOM 680 O O . PRO A 1 86 ? 6.689 -1.850 -11.610 1.00 96.94 86 PRO A O 1
ATOM 683 N N . VAL A 1 87 ? 5.507 -0.496 -10.262 1.00 96.94 87 VAL A N 1
ATOM 684 C CA . VAL A 1 87 ? 5.895 -1.143 -8.995 1.00 96.94 87 VAL A CA 1
ATOM 685 C C . VAL A 1 87 ? 5.526 -2.633 -8.925 1.00 96.94 87 VAL A C 1
ATOM 687 O O . VAL A 1 87 ? 6.130 -3.380 -8.160 1.00 96.94 87 VAL A O 1
ATOM 690 N N . TRP A 1 88 ? 4.543 -3.071 -9.716 1.00 96.94 88 TRP A N 1
ATOM 691 C CA . TRP A 1 88 ? 4.068 -4.452 -9.734 1.00 96.94 88 TRP A CA 1
ATOM 692 C C . TRP A 1 88 ? 4.825 -5.355 -10.702 1.00 96.94 88 TRP A C 1
ATOM 694 O O . TRP A 1 88 ? 4.680 -6.574 -10.606 1.00 96.94 88 TRP A O 1
ATOM 704 N N . GLU A 1 89 ? 5.629 -4.789 -11.610 1.00 96.44 89 GLU A N 1
ATOM 705 C CA . GLU A 1 89 ? 6.483 -5.533 -12.550 1.00 96.44 89 GLU A CA 1
ATOM 706 C C . GLU A 1 89 ? 5.708 -6.598 -13.351 1.00 96.44 89 GLU A C 1
ATOM 708 O O . GLU A 1 89 ? 6.158 -7.725 -13.550 1.00 96.44 89 GLU A O 1
ATOM 713 N N . GLY A 1 90 ? 4.487 -6.252 -13.772 1.00 96.25 90 GLY A N 1
ATOM 714 C CA . GLY A 1 90 ? 3.599 -7.153 -14.513 1.00 96.25 90 GLY A CA 1
ATOM 715 C C . GLY A 1 90 ? 2.935 -8.247 -13.667 1.00 96.25 90 GLY A C 1
ATOM 716 O O . GLY A 1 90 ? 2.238 -9.092 -14.225 1.00 96.25 90 GLY A O 1
ATOM 717 N N . ARG A 1 91 ? 3.112 -8.237 -12.337 1.00 96.19 91 ARG A N 1
ATOM 718 C CA . ARG A 1 91 ? 2.428 -9.118 -11.377 1.00 96.19 91 ARG A CA 1
ATOM 719 C C . ARG A 1 91 ? 1.444 -8.309 -10.522 1.00 96.19 91 ARG A C 1
ATOM 721 O O . ARG A 1 91 ? 1.872 -7.782 -9.488 1.00 96.19 91 ARG A O 1
ATOM 728 N N . PRO A 1 92 ? 0.162 -8.221 -10.937 1.00 95.50 92 PRO A N 1
ATOM 729 C CA . PRO A 1 92 ? -0.860 -7.408 -10.283 1.00 95.50 92 PRO A CA 1
ATOM 730 C C . PRO A 1 92 ? -0.942 -7.619 -8.768 1.00 95.50 92 PRO A C 1
ATOM 732 O O . PRO A 1 92 ? -0.657 -8.721 -8.286 1.00 95.50 92 PRO A O 1
ATOM 735 N N . PRO A 1 93 ? -1.371 -6.596 -8.011 1.00 95.62 93 PRO A N 1
ATOM 736 C CA . PRO A 1 93 ? -1.526 -6.725 -6.573 1.00 95.62 93 PRO A CA 1
ATOM 737 C C . PRO A 1 93 ? -2.576 -7.788 -6.234 1.00 95.62 93 PRO A C 1
ATOM 739 O O . PRO A 1 93 ? -3.695 -7.767 -6.744 1.00 95.62 93 PRO A O 1
ATOM 742 N N . SER A 1 94 ? -2.214 -8.696 -5.331 1.00 94.56 94 SER A N 1
ATOM 743 C CA . SER A 1 94 ? -3.122 -9.664 -4.717 1.00 94.56 94 SER A CA 1
ATOM 744 C C . SER A 1 94 ? -3.170 -9.402 -3.221 1.00 94.56 94 SER A C 1
ATOM 746 O O . SER A 1 94 ? -2.122 -9.229 -2.601 1.00 94.56 94 SER A O 1
ATOM 748 N N . ILE A 1 95 ? -4.371 -9.329 -2.653 1.00 93.12 95 ILE A N 1
ATOM 749 C CA . ILE A 1 95 ? -4.588 -8.853 -1.289 1.00 93.12 95 ILE A CA 1
ATOM 750 C C . ILE A 1 95 ? -5.010 -10.007 -0.387 1.00 93.12 95 ILE A C 1
ATOM 752 O O . ILE A 1 95 ? -5.921 -10.761 -0.726 1.00 93.12 95 ILE A O 1
ATOM 756 N N . ALA A 1 96 ? -4.405 -10.086 0.794 1.00 90.25 96 ALA A N 1
ATOM 757 C CA . ALA A 1 96 ? -4.898 -10.878 1.906 1.00 90.25 96 ALA A CA 1
ATOM 758 C C . ALA A 1 96 ? -5.261 -9.988 3.092 1.00 90.25 96 ALA A C 1
ATOM 760 O O . ALA A 1 96 ? -4.605 -8.984 3.387 1.00 90.25 96 ALA A O 1
ATOM 761 N N . TRP A 1 97 ? -6.303 -10.411 3.793 1.00 85.75 97 TRP A N 1
ATOM 762 C CA . TRP A 1 97 ? -6.727 -9.842 5.058 1.00 85.75 97 TRP A CA 1
ATOM 763 C C . TRP A 1 97 ? -6.336 -10.821 6.163 1.00 85.75 97 TRP A C 1
ATOM 765 O O . TRP A 1 97 ? -6.475 -12.029 5.952 1.00 85.75 97 TRP A O 1
ATOM 775 N N . PRO A 1 98 ? -5.844 -10.350 7.320 1.00 74.88 98 PRO A N 1
ATOM 776 C CA . PRO A 1 98 ? -5.791 -11.197 8.499 1.00 74.88 98 PRO A CA 1
AT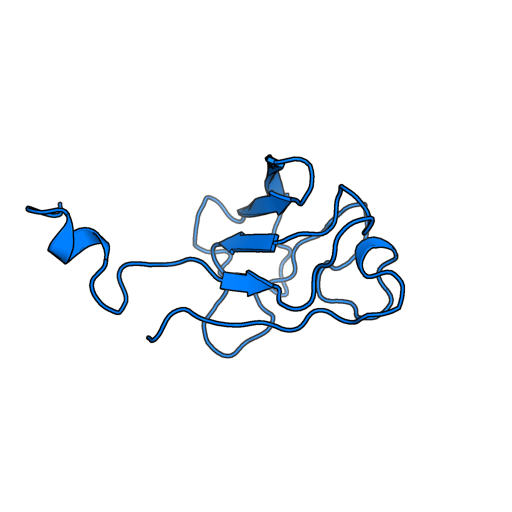OM 777 C C . PRO A 1 98 ? -7.215 -11.683 8.773 1.00 74.88 98 PRO A C 1
ATOM 779 O O . PRO A 1 98 ? -8.164 -10.939 8.518 1.00 74.88 98 PRO A O 1
ATOM 782 N N . ASP A 1 99 ? -7.359 -12.929 9.231 1.00 66.44 99 ASP A N 1
ATOM 783 C CA . ASP A 1 99 ? -8.664 -13.514 9.537 1.00 66.44 99 ASP A CA 1
ATOM 784 C C . ASP A 1 99 ? -9.515 -12.507 10.334 1.00 66.44 99 ASP A C 1
ATOM 786 O O . ASP A 1 99 ? -9.177 -12.176 11.475 1.00 66.44 99 ASP A O 1
ATOM 790 N N . LEU A 1 100 ? -10.569 -11.990 9.686 1.00 53.03 100 LEU A N 1
ATOM 791 C CA . LEU A 1 100 ? -11.499 -10.989 10.226 1.00 53.03 100 LEU A CA 1
ATOM 792 C C . LEU A 1 100 ? -12.339 -11.538 11.357 1.00 53.03 100 LEU A C 1
ATOM 794 O O . LEU A 1 100 ? -12.790 -12.701 11.241 1.00 53.03 100 LEU A O 1
#